Protein AF-A0A7J8NBM7-F1 (afdb_monomer_lite)

Radius of gyration: 12.74 Å; chains: 1; bounding box: 36×28×28 Å

Secondary structure (DSSP, 8-state):
----------SS--HHHHTT-SEEEEEETTEEEEEEEGGGHHHHHHHTT-----

Organism: NCBI:txid34289

pLDDT: mean 91.33, std 7.36, range [52.03, 97.38]

Foldseek 3Di:
DDPDDDDDDDDDDDPVVLVVDQWDFDDDPNDTPDTGGSVCPQVVCVVVVDHDDD

Structure (mmCIF, N/CA/C/O backbone):
data_AF-A0A7J8NBM7-F1
#
_entry.id   AF-A0A7J8NBM7-F1
#
loop_
_atom_site.group_PDB
_atom_site.id
_atom_site.type_symbol
_atom_site.label_atom_id
_atom_site.label_alt_id
_atom_site.label_comp_id
_atom_site.label_asym_id
_atom_site.label_entity_id
_atom_site.label_seq_id
_atom_site.pdbx_PDB_ins_code
_atom_site.Cartn_x
_atom_site.Cartn_y
_atom_site.Cartn_z
_atom_site.occupancy
_atom_site.B_iso_or_equiv
_atom_site.auth_seq_id
_atom_site.auth_comp_id
_atom_site.auth_asym_id
_atom_site.auth_atom_id
_atom_site.pdbx_PDB_model_num
ATOM 1 N N . MET A 1 1 ? 21.897 -13.024 -3.310 1.00 52.03 1 MET A N 1
ATOM 2 C CA . MET A 1 1 ? 20.630 -12.308 -3.076 1.00 52.03 1 MET A CA 1
ATOM 3 C C . MET A 1 1 ? 20.315 -12.493 -1.609 1.00 52.03 1 MET A C 1
ATOM 5 O O . MET A 1 1 ? 20.384 -13.622 -1.145 1.00 52.03 1 MET A O 1
ATOM 9 N N . THR A 1 2 ? 20.149 -11.418 -0.855 1.00 67.12 2 THR A N 1
ATOM 10 C CA . THR A 1 2 ? 19.803 -11.491 0.568 1.00 67.12 2 THR A CA 1
ATOM 11 C C . THR A 1 2 ? 18.298 -11.727 0.667 1.00 67.12 2 THR A C 1
ATOM 13 O O . THR A 1 2 ? 17.541 -10.865 0.236 1.00 67.12 2 THR A O 1
ATOM 16 N N . ASP A 1 3 ? 17.865 -12.874 1.198 1.00 87.31 3 ASP A N 1
ATOM 17 C CA . ASP A 1 3 ? 16.463 -13.110 1.580 1.00 87.31 3 ASP A CA 1
ATOM 18 C C . ASP A 1 3 ? 16.147 -12.264 2.817 1.00 87.31 3 ASP A C 1
ATOM 20 O O . ASP A 1 3 ? 16.252 -12.715 3.959 1.00 87.31 3 ASP A O 1
ATOM 24 N N . ALA A 1 4 ? 15.857 -10.986 2.593 1.00 89.56 4 ALA A N 1
ATOM 25 C CA . ALA A 1 4 ? 15.585 -10.025 3.647 1.00 89.56 4 ALA A CA 1
ATOM 26 C C . ALA A 1 4 ? 14.299 -9.258 3.340 1.00 89.56 4 ALA A C 1
ATOM 28 O O . ALA A 1 4 ? 14.118 -8.749 2.237 1.00 89.56 4 ALA A O 1
ATOM 29 N N . THR A 1 5 ? 13.437 -9.129 4.346 1.00 92.75 5 THR A N 1
ATOM 30 C CA . THR A 1 5 ? 12.291 -8.217 4.320 1.00 92.75 5 THR A CA 1
ATOM 31 C C . THR A 1 5 ? 12.702 -6.900 4.968 1.00 92.75 5 THR A C 1
ATOM 33 O O . THR A 1 5 ? 13.166 -6.885 6.110 1.00 92.75 5 THR A O 1
ATOM 36 N N . LEU A 1 6 ? 12.540 -5.793 4.247 1.00 93.88 6 LEU A N 1
ATOM 37 C CA . LEU A 1 6 ? 12.855 -4.451 4.730 1.00 93.88 6 LEU A CA 1
ATOM 38 C C . LEU A 1 6 ? 11.561 -3.697 5.033 1.00 93.88 6 LEU A C 1
ATOM 40 O O . LEU A 1 6 ? 10.667 -3.632 4.197 1.00 93.88 6 LEU A O 1
ATOM 44 N N . LEU A 1 7 ? 11.488 -3.095 6.220 1.00 94.75 7 LEU A N 1
ATOM 45 C CA . LEU A 1 7 ? 10.423 -2.168 6.587 1.00 94.75 7 LEU A CA 1
ATOM 46 C C . LEU A 1 7 ? 10.997 -0.754 6.633 1.00 94.75 7 LEU A C 1
ATOM 48 O O . LEU A 1 7 ? 11.939 -0.485 7.380 1.00 94.75 7 LEU A O 1
ATOM 52 N N . VAL A 1 8 ? 10.415 0.148 5.848 1.00 94.19 8 VAL A N 1
ATOM 53 C CA . VAL A 1 8 ? 10.844 1.546 5.749 1.00 94.19 8 VAL A CA 1
ATOM 54 C C . VAL A 1 8 ? 9.645 2.450 6.015 1.00 94.19 8 VAL A C 1
ATOM 56 O O . VAL A 1 8 ? 8.552 2.197 5.518 1.00 94.19 8 VAL A O 1
ATOM 59 N N . SER A 1 9 ? 9.852 3.510 6.798 1.00 93.06 9 SER A N 1
ATOM 60 C CA . SER A 1 9 ? 8.857 4.560 7.029 1.00 93.06 9 SER A CA 1
ATOM 61 C C . SER A 1 9 ? 9.375 5.876 6.463 1.00 93.06 9 SER A C 1
ATOM 63 O O . SER A 1 9 ? 10.471 6.314 6.818 1.00 93.06 9 SER A O 1
ATOM 65 N N . LEU A 1 10 ? 8.599 6.488 5.568 1.00 90.62 10 LEU A N 1
ATOM 66 C CA . LEU A 1 10 ? 8.934 7.744 4.906 1.00 90.62 10 LEU A CA 1
ATOM 67 C C . LEU A 1 10 ? 7.813 8.764 5.141 1.00 90.62 10 LEU A C 1
ATOM 69 O O . LEU A 1 10 ? 6.660 8.479 4.805 1.00 90.62 10 LEU A O 1
ATOM 73 N N . PRO A 1 11 ? 8.110 9.964 5.670 1.00 86.50 11 PRO A N 1
ATOM 74 C CA . PRO A 1 11 ? 7.143 11.050 5.673 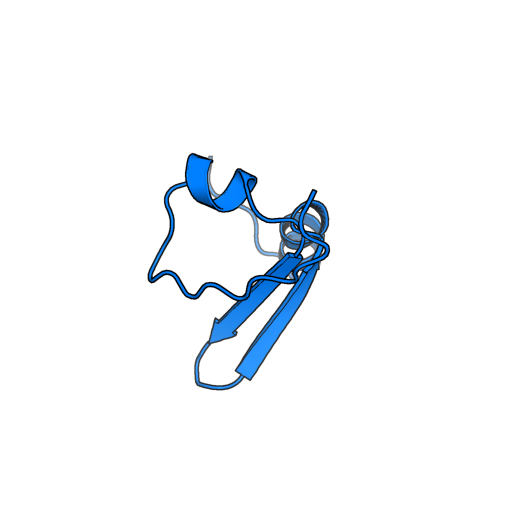1.00 86.50 11 PRO A CA 1
ATOM 75 C C . PRO A 1 11 ? 6.993 11.587 4.241 1.00 86.50 11 PRO A C 1
ATOM 77 O O . PRO A 1 11 ? 7.872 12.289 3.757 1.00 86.50 11 PRO A O 1
ATOM 80 N N . GLN A 1 12 ? 5.884 11.237 3.579 1.00 82.94 12 GLN A N 1
ATOM 81 C CA . GLN A 1 12 ? 5.514 11.662 2.215 1.00 82.94 12 GLN A CA 1
ATOM 82 C C . GLN A 1 12 ? 6.591 11.376 1.145 1.00 82.94 12 GLN A C 1
ATOM 84 O O . GLN A 1 12 ? 7.308 12.286 0.725 1.00 82.94 12 GLN A O 1
ATOM 89 N N . PRO A 1 13 ? 6.712 10.121 0.672 1.00 89.38 13 PRO A N 1
ATOM 90 C CA . PRO A 1 13 ? 7.603 9.809 -0.438 1.00 89.38 13 PRO A CA 1
ATOM 91 C C . PRO A 1 13 ? 7.145 10.498 -1.729 1.00 89.38 13 PRO A C 1
ATOM 93 O O . PRO A 1 13 ? 5.951 10.673 -1.974 1.00 89.38 13 PRO A O 1
ATOM 96 N N . VAL A 1 14 ? 8.110 10.845 -2.577 1.00 92.38 14 VAL A N 1
ATOM 97 C CA . VAL A 1 14 ? 7.832 11.232 -3.966 1.00 92.38 14 VAL A CA 1
ATOM 98 C C . VAL A 1 14 ? 7.330 10.017 -4.766 1.00 92.38 14 VAL A C 1
ATOM 100 O O . VAL A 1 14 ? 7.637 8.883 -4.376 1.00 92.38 14 VAL A O 1
ATOM 103 N N . PRO A 1 15 ? 6.580 10.213 -5.868 1.00 90.31 15 PRO A N 1
ATOM 104 C CA . PRO A 1 15 ? 5.985 9.118 -6.639 1.00 90.31 15 PRO A CA 1
ATOM 105 C C . PRO A 1 15 ? 6.988 8.038 -7.060 1.00 90.31 15 PRO A C 1
ATOM 107 O O . PRO A 1 15 ? 6.725 6.850 -6.903 1.00 90.31 15 PRO A O 1
ATOM 110 N N . GLU A 1 16 ? 8.186 8.439 -7.483 1.00 94.38 16 GLU A N 1
ATOM 111 C CA . GLU A 1 16 ? 9.228 7.516 -7.939 1.00 94.38 16 GLU A CA 1
ATOM 112 C C . GLU A 1 16 ? 9.728 6.600 -6.817 1.00 94.38 16 GLU A C 1
ATOM 114 O O . GLU A 1 16 ? 10.143 5.477 -7.078 1.00 94.38 16 GLU A O 1
ATOM 119 N N . ILE A 1 17 ? 9.697 7.070 -5.566 1.00 92.44 17 ILE A N 1
ATOM 120 C CA . ILE A 1 17 ? 10.068 6.271 -4.393 1.00 92.44 17 ILE A CA 1
ATOM 121 C C . ILE A 1 17 ? 8.908 5.375 -3.969 1.00 92.44 17 ILE A C 1
ATOM 123 O O . ILE A 1 17 ? 9.133 4.234 -3.576 1.00 92.44 17 ILE A O 1
ATOM 127 N N . PHE A 1 18 ? 7.674 5.871 -4.070 1.00 91.38 18 PHE A N 1
ATOM 128 C CA . PHE A 1 18 ? 6.477 5.072 -3.827 1.00 91.38 18 PHE A CA 1
ATOM 129 C C . PHE A 1 18 ? 6.426 3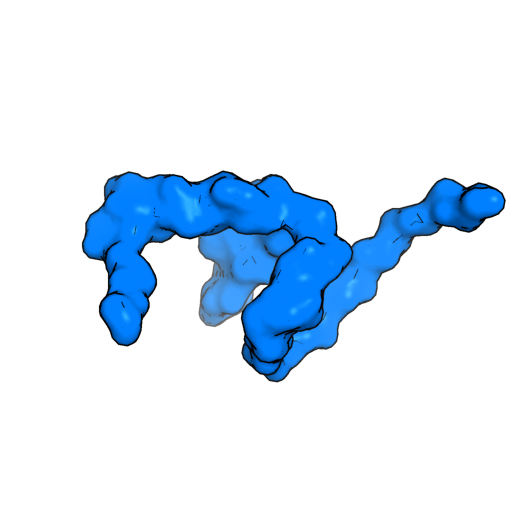.838 -4.744 1.00 91.38 18 PHE A C 1
ATOM 131 O O . PHE A 1 18 ? 6.102 2.747 -4.279 1.00 91.38 18 PHE A O 1
ATOM 138 N N . ASP A 1 19 ? 6.834 3.983 -6.005 1.00 92.75 19 ASP A N 1
ATOM 139 C CA . ASP A 1 19 ? 6.843 2.904 -7.001 1.00 92.75 19 ASP A CA 1
ATOM 140 C C . ASP A 1 19 ? 7.865 1.785 -6.742 1.00 92.75 19 ASP A C 1
ATOM 142 O O . ASP A 1 19 ? 7.772 0.726 -7.365 1.00 92.75 19 ASP A O 1
ATOM 146 N N . LEU A 1 20 ? 8.810 1.980 -5.816 1.00 93.44 20 LEU A N 1
ATOM 147 C CA . LEU A 1 20 ? 9.815 0.973 -5.451 1.00 93.44 20 LEU A CA 1
ATOM 148 C C . LEU A 1 20 ? 9.321 -0.045 -4.413 1.00 93.44 20 LEU A C 1
ATOM 150 O O . LEU A 1 20 ? 10.038 -1.004 -4.132 1.00 93.44 20 LEU A O 1
ATOM 154 N N . PHE A 1 21 ? 8.150 0.169 -3.811 1.00 94.19 21 PHE A N 1
ATOM 155 C CA . PHE A 1 21 ? 7.625 -0.700 -2.759 1.00 94.19 21 PHE A CA 1
ATOM 156 C C . PHE A 1 21 ? 6.716 -1.802 -3.313 1.00 94.19 21 PHE A C 1
ATOM 158 O O . PHE A 1 21 ? 5.860 -1.549 -4.164 1.00 94.19 21 PHE A O 1
ATOM 165 N N . ASP A 1 22 ? 6.864 -3.007 -2.759 1.00 95.31 22 ASP A N 1
ATOM 166 C CA . ASP A 1 22 ? 5.980 -4.144 -3.034 1.00 95.31 22 ASP A CA 1
ATOM 167 C C . ASP A 1 22 ? 4.632 -3.980 -2.308 1.00 95.31 22 ASP A C 1
ATOM 169 O O . ASP A 1 22 ? 3.568 -3.968 -2.930 1.00 95.31 22 ASP A O 1
ATOM 173 N N . ASP A 1 23 ? 4.696 -3.765 -0.990 1.00 96.00 23 ASP A N 1
ATOM 174 C CA . ASP A 1 23 ? 3.548 -3.562 -0.105 1.00 96.00 23 ASP A CA 1
ATOM 175 C C . ASP A 1 23 ? 3.586 -2.175 0.553 1.00 96.00 23 ASP A C 1
ATOM 177 O O . ASP A 1 23 ? 4.647 -1.644 0.892 1.00 96.00 23 ASP A O 1
ATOM 181 N N . ILE A 1 24 ? 2.406 -1.600 0.789 1.00 95.56 24 ILE A N 1
ATOM 182 C CA . ILE A 1 24 ? 2.218 -0.305 1.450 1.00 95.56 24 ILE A CA 1
ATOM 183 C C . ILE A 1 24 ? 1.448 -0.497 2.753 1.00 95.56 24 ILE A C 1
ATOM 185 O O . ILE A 1 24 ? 0.388 -1.123 2.770 1.00 95.56 24 ILE A O 1
ATOM 189 N N . ILE A 1 25 ? 1.938 0.121 3.831 1.00 95.44 25 ILE A N 1
ATOM 190 C CA . ILE A 1 25 ? 1.180 0.340 5.067 1.00 95.44 25 ILE A CA 1
ATOM 191 C C . ILE A 1 25 ? 0.855 1.830 5.153 1.00 95.44 25 ILE A C 1
ATOM 193 O O . ILE A 1 25 ? 1.734 2.653 5.409 1.00 95.44 25 ILE A O 1
ATOM 197 N N . LEU A 1 26 ? -0.414 2.183 4.956 1.00 93.56 26 LEU A N 1
ATOM 198 C CA . LEU A 1 26 ? -0.891 3.554 5.114 1.00 93.56 26 LEU A CA 1
ATOM 199 C C . LEU A 1 26 ? -1.529 3.722 6.490 1.00 93.56 26 LEU A C 1
ATOM 201 O O . LEU A 1 26 ? -2.464 3.000 6.844 1.00 93.56 26 LEU A O 1
ATOM 205 N N . MET A 1 27 ? -1.050 4.704 7.250 1.00 93.62 27 MET A N 1
ATOM 206 C CA . MET A 1 27 ? -1.533 4.990 8.597 1.00 93.62 27 MET A CA 1
ATOM 207 C C . MET A 1 27 ? -2.017 6.432 8.726 1.00 93.62 27 MET A C 1
ATOM 209 O O . MET A 1 27 ? -1.389 7.353 8.208 1.00 93.62 27 MET A O 1
ATOM 213 N N . ALA A 1 28 ? -3.097 6.624 9.479 1.00 92.25 28 ALA A N 1
ATOM 214 C CA . ALA A 1 28 ? -3.578 7.933 9.906 1.00 92.25 28 ALA A CA 1
ATOM 215 C C . ALA A 1 28 ? -4.118 7.836 11.335 1.00 92.25 28 ALA A C 1
ATOM 217 O O . ALA A 1 28 ? -4.808 6.875 11.669 1.00 92.25 28 ALA A O 1
ATOM 218 N N . GLU A 1 29 ? -3.790 8.811 12.186 1.00 95.12 29 GLU A N 1
ATOM 219 C CA . GLU A 1 29 ? -4.294 8.894 13.571 1.00 95.12 29 GLU A CA 1
ATOM 220 C C . GLU A 1 29 ? -4.126 7.590 14.382 1.00 95.12 29 GLU A C 1
ATOM 222 O O . GLU A 1 29 ? -5.003 7.176 15.140 1.00 95.12 29 GLU A O 1
ATOM 227 N N . GLY A 1 30 ? -2.998 6.897 14.194 1.00 93.94 30 GLY A N 1
ATOM 228 C CA . GLY A 1 30 ? -2.707 5.631 14.876 1.00 93.94 30 GLY A CA 1
ATOM 229 C C . GLY A 1 30 ? -3.493 4.419 14.358 1.00 93.94 30 GLY A C 1
ATOM 230 O O . GLY A 1 30 ? -3.397 3.344 14.946 1.00 93.94 30 GLY A O 1
ATOM 231 N N . LYS A 1 31 ? -4.248 4.560 13.264 1.00 95.62 31 LYS A N 1
ATOM 232 C CA . LYS A 1 31 ? -4.999 3.477 12.615 1.00 95.62 31 LYS A CA 1
ATOM 233 C C . LYS A 1 31 ? -4.371 3.117 11.275 1.00 95.62 31 LYS A C 1
ATOM 235 O O . LYS A 1 31 ? -3.892 3.990 10.555 1.00 95.62 31 LYS A O 1
ATOM 240 N N . ILE A 1 32 ? -4.414 1.832 10.932 1.00 95.06 32 ILE A N 1
ATOM 241 C CA . ILE A 1 32 ? -4.045 1.341 9.601 1.00 95.06 32 ILE A CA 1
ATOM 242 C C . ILE A 1 32 ? -5.255 1.533 8.691 1.00 95.06 32 ILE A C 1
ATOM 244 O O . ILE A 1 32 ? -6.317 0.966 8.943 1.00 95.06 32 ILE A O 1
ATOM 248 N N . LEU A 1 33 ? -5.089 2.346 7.653 1.00 93.62 33 LEU A N 1
ATOM 249 C CA . LEU A 1 33 ? -6.097 2.554 6.616 1.00 93.62 33 LEU A CA 1
ATOM 250 C C . LEU A 1 33 ? -5.956 1.530 5.488 1.00 93.62 33 LEU A C 1
ATOM 252 O O . LEU A 1 33 ? -6.951 1.115 4.904 1.00 93.62 33 LEU A O 1
ATOM 256 N N . TYR A 1 34 ? -4.720 1.123 5.193 1.00 95.12 34 TYR A N 1
ATOM 257 C CA . TYR A 1 34 ? -4.408 0.164 4.142 1.00 95.12 34 TYR A CA 1
ATOM 258 C C . TYR A 1 34 ? -3.159 -0.646 4.499 1.00 95.12 34 TYR A C 1
ATOM 260 O O . TYR A 1 34 ? -2.197 -0.091 5.031 1.00 95.12 34 TYR A O 1
ATOM 268 N N . HIS A 1 35 ? -3.183 -1.941 4.190 1.00 95.94 35 HIS A N 1
ATOM 269 C CA . HIS A 1 35 ? -2.023 -2.825 4.233 1.00 95.94 35 HIS A CA 1
ATOM 270 C C . HIS A 1 35 ? -2.144 -3.860 3.112 1.00 95.94 35 HIS A C 1
ATOM 272 O O . HIS A 1 35 ? -3.075 -4.670 3.124 1.00 95.94 35 HIS A O 1
ATOM 278 N N . GLY A 1 36 ? -1.226 -3.818 2.149 1.00 96.06 36 GLY A N 1
ATOM 279 C CA . GLY A 1 36 ? -1.189 -4.766 1.038 1.00 96.06 36 GLY A CA 1
ATOM 280 C C . GLY A 1 36 ? -0.437 -4.243 -0.190 1.00 96.06 36 GLY A C 1
ATOM 281 O O . GLY A 1 36 ? 0.263 -3.233 -0.078 1.00 96.06 36 GLY A O 1
ATOM 282 N N . PRO A 1 37 ? -0.620 -4.898 -1.351 1.00 97.38 37 PRO A N 1
ATOM 283 C CA . PRO A 1 37 ? 0.114 -4.595 -2.576 1.00 97.38 37 PRO A CA 1
ATOM 284 C C . PRO A 1 37 ? -0.068 -3.157 -3.059 1.00 97.38 37 PRO A C 1
ATOM 286 O O . PRO A 1 37 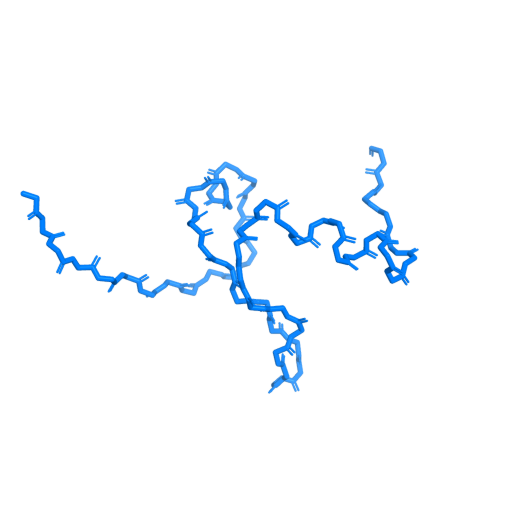? -1.194 -2.673 -3.201 1.00 97.38 37 PRO A O 1
ATOM 289 N N . ARG A 1 38 ? 1.036 -2.480 -3.386 1.00 94.94 38 ARG A N 1
ATOM 290 C CA . ARG A 1 38 ? 1.029 -1.081 -3.853 1.00 94.94 38 ARG A CA 1
ATOM 291 C C . ARG A 1 38 ? 0.019 -0.823 -4.978 1.00 94.94 38 ARG A C 1
ATOM 293 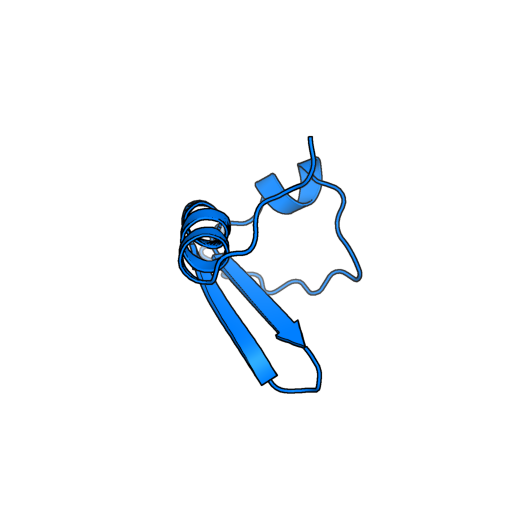O O . ARG A 1 38 ? -0.653 0.204 -4.975 1.00 94.94 38 ARG A O 1
ATOM 300 N N . ASP A 1 39 ? -0.110 -1.749 -5.921 1.00 94.81 39 ASP A N 1
ATOM 301 C CA . ASP A 1 39 ? -0.968 -1.632 -7.105 1.00 94.81 39 ASP A CA 1
ATOM 302 C C . ASP A 1 39 ? -2.477 -1.652 -6.803 1.00 94.81 39 ASP A C 1
ATOM 304 O O . ASP A 1 39 ? -3.266 -1.221 -7.639 1.00 94.81 39 ASP A O 1
ATOM 308 N N . ARG A 1 40 ? -2.894 -2.081 -5.606 1.00 95.50 40 ARG A N 1
ATOM 309 C CA . ARG A 1 40 ? -4.314 -2.159 -5.210 1.00 95.50 40 ARG A CA 1
ATOM 310 C C . ARG A 1 40 ? -4.803 -0.978 -4.386 1.00 95.50 40 ARG A C 1
ATOM 312 O O . ARG A 1 40 ? -5.996 -0.893 -4.090 1.00 95.50 40 ARG A O 1
ATOM 319 N N . ILE A 1 41 ? -3.903 -0.098 -3.949 1.00 92.94 41 ILE A N 1
ATOM 320 C CA . ILE A 1 41 ? -4.278 0.997 -3.051 1.00 92.94 41 ILE A CA 1
ATOM 321 C C . ILE A 1 41 ? -5.254 1.963 -3.732 1.00 92.94 41 ILE A C 1
ATOM 323 O O . ILE A 1 41 ? -6.237 2.364 -3.114 1.00 92.94 41 ILE A O 1
ATOM 327 N N . LEU A 1 42 ? -5.031 2.284 -5.011 1.00 91.25 42 LEU A N 1
ATOM 328 C CA . LEU A 1 42 ? -5.877 3.213 -5.762 1.00 91.25 42 LEU A CA 1
ATOM 329 C C . LEU A 1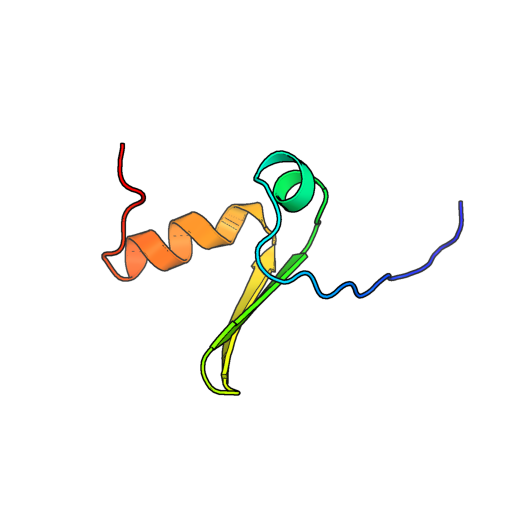 42 ? -7.296 2.662 -5.912 1.00 91.25 42 LEU A C 1
ATOM 331 O O . LEU A 1 42 ? -8.239 3.348 -5.530 1.00 91.25 42 LEU A O 1
ATOM 335 N N . ASP A 1 43 ? -7.442 1.401 -6.325 1.00 93.62 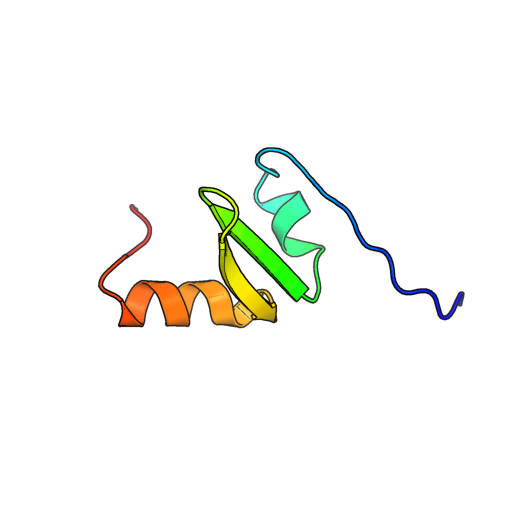43 ASP A N 1
ATOM 336 C CA . ASP A 1 43 ? -8.745 0.733 -6.439 1.00 93.62 43 ASP A CA 1
ATOM 337 C C . ASP A 1 43 ? -9.532 0.778 -5.118 1.00 93.62 43 ASP A C 1
ATOM 339 O O . ASP A 1 43 ? -10.745 1.001 -5.102 1.00 93.62 43 ASP A O 1
ATOM 343 N N . LEU A 1 44 ? -8.859 0.582 -3.979 1.00 93.56 44 LEU A N 1
ATOM 344 C CA . LEU A 1 44 ? -9.495 0.651 -2.663 1.00 93.56 44 LEU A CA 1
ATOM 345 C C . LEU A 1 44 ? -10.019 2.061 -2.351 1.00 93.56 44 LEU A C 1
ATOM 347 O O . LEU A 1 44 ? -11.152 2.199 -1.880 1.00 93.56 44 LEU A O 1
ATOM 351 N N . PHE A 1 45 ? -9.235 3.102 -2.631 1.00 92.69 45 PHE A N 1
ATOM 352 C CA . PHE A 1 45 ? -9.658 4.488 -2.414 1.00 92.69 45 PHE A CA 1
ATOM 353 C C . PHE A 1 45 ? -10.759 4.918 -3.392 1.00 92.69 45 PHE A C 1
ATOM 355 O O . PHE A 1 45 ? -11.717 5.574 -2.971 1.00 92.69 45 PHE A O 1
ATOM 362 N N . GLU A 1 46 ? -10.699 4.467 -4.645 1.00 94.88 46 GLU A N 1
ATOM 363 C CA . GLU A 1 46 ? -11.746 4.700 -5.645 1.00 94.88 46 GLU A CA 1
ATOM 364 C C . GLU A 1 46 ? -13.076 4.058 -5.254 1.00 94.88 46 GLU A C 1
ATOM 366 O O . GLU A 1 46 ? -14.120 4.710 -5.341 1.00 94.88 46 GLU A O 1
ATOM 371 N N . ASN A 1 47 ? -13.050 2.829 -4.733 1.00 94.00 47 ASN A N 1
ATOM 372 C CA . ASN A 1 47 ? -14.240 2.154 -4.205 1.00 94.00 47 ASN A CA 1
ATOM 373 C C . ASN A 1 47 ? -14.842 2.871 -2.983 1.00 94.00 47 ASN A C 1
ATOM 375 O O . ASN A 1 47 ? -16.042 2.766 -2.733 1.00 94.00 47 ASN A O 1
ATOM 379 N N . CYS A 1 48 ? -14.033 3.632 -2.243 1.00 93.12 48 CYS A N 1
ATOM 380 C CA . CYS A 1 48 ? -14.497 4.499 -1.156 1.00 93.12 48 CYS A CA 1
ATOM 381 C C . CYS A 1 48 ? -15.018 5.866 -1.645 1.00 93.12 48 CYS A C 1
ATOM 383 O O . CYS A 1 48 ? -15.468 6.672 -0.830 1.00 93.12 48 CYS A O 1
ATOM 385 N N . GLY A 1 49 ? -14.966 6.142 -2.953 1.00 95.12 49 GLY A N 1
ATOM 386 C CA . GLY A 1 49 ? -15.406 7.402 -3.558 1.00 95.12 49 GLY A CA 1
ATOM 387 C C . GLY A 1 49 ? -14.326 8.483 -3.657 1.00 95.12 49 GLY A C 1
ATOM 388 O O . GLY A 1 49 ? -14.641 9.616 -4.024 1.00 95.12 49 GLY A O 1
ATOM 389 N N . PHE A 1 50 ? -13.064 8.163 -3.361 1.00 93.00 50 PHE A N 1
ATOM 390 C CA . PHE A 1 50 ? -11.938 9.084 -3.513 1.00 93.00 50 PHE A CA 1
ATOM 391 C C . PHE A 1 50 ? -11.256 8.866 -4.860 1.00 93.00 50 PHE A C 1
ATOM 393 O O . PHE A 1 50 ? -10.893 7.749 -5.200 1.00 93.00 50 PHE A O 1
ATOM 400 N N . ARG A 1 51 ? -11.039 9.936 -5.625 1.00 89.31 51 ARG A N 1
ATOM 401 C CA . ARG A 1 51 ? -10.270 9.884 -6.874 1.00 89.31 51 ARG A CA 1
ATOM 402 C C . ARG A 1 51 ? -9.107 10.848 -6.796 1.00 89.31 51 ARG A C 1
ATOM 404 O O . ARG A 1 51 ? -9.251 11.942 -6.246 1.00 89.31 51 ARG A O 1
ATOM 411 N N . CYS A 1 52 ? -7.973 10.443 -7.355 1.00 84.62 52 CYS A N 1
ATOM 412 C CA . CYS A 1 52 ? -6.856 11.353 -7.521 1.00 84.62 52 CYS A CA 1
ATOM 413 C C . CYS A 1 52 ? -7.292 12.541 -8.400 1.00 84.62 52 CYS A C 1
ATOM 415 O O . CYS A 1 52 ? -7.991 12.335 -9.398 1.00 84.62 52 CYS A O 1
ATOM 417 N N . PRO A 1 53 ? -6.931 13.780 -8.025 1.00 87.06 53 PRO A N 1
ATOM 418 C CA . PRO A 1 53 ? -7.119 14.930 -8.899 1.00 87.06 53 PRO A CA 1
ATOM 419 C C . PRO A 1 53 ? -6.309 14.761 -10.203 1.00 87.06 53 PRO A C 1
ATOM 421 O O . PRO A 1 53 ? -5.343 13.993 -10.207 1.00 87.06 53 PRO A O 1
ATOM 424 N N . PRO A 1 54 ? -6.721 15.438 -11.293 1.00 76.62 54 PRO A N 1
ATOM 425 C CA . PRO A 1 54 ? -6.017 15.408 -12.575 1.00 76.62 54 PRO A CA 1
ATOM 426 C C . PRO A 1 54 ? -4.625 16.046 -12.514 1.00 76.62 54 PRO A C 1
ATOM 428 O O . PRO A 1 54 ? -4.404 16.919 -11.640 1.00 76.62 54 PRO A O 1
#

Sequence (54 aa):
MTDATLLVSLPQPVPEIFDLFDDIILMAEGKILYHGPRDRILDLFENCGFRCPP